Protein AF-A0AA40PC28-F1 (afdb_monomer_lite)

Sequence (54 aa):
MRFCLYVTDIKDSLGCAYNTAATVLNGLVDLKLFSKQKTGNEWIYSIADLKSWQ

pLDDT: mean 80.42, std 12.33, range [41.0, 90.44]

Radius of gyration: 11.35 Å; chains: 1; bounding box: 24×23×30 Å

Secondary structure (DSSP, 8-state):
---EEEHHHHHHHHT--HHHHHHHHHHHHHTTSEEEEEETTEEEEEEPPGGG--

Organism: NCBI:txid200454

Foldseek 3Di:
DKDKDWLVVQCVVVVHDSVVSVVVLVVCVVVVQWDWDDDPPTIIIIGRPPPVVD

InterPro domains:
  IPR036390 Winged helix DNA-binding domain superfamily [SSF46785] (6-48)

Structure (mmCIF, N/CA/C/O backbone):
data_AF-A0AA40PC28-F1
#
_entry.id   AF-A0AA40PC28-F1
#
loop_
_atom_site.group_PDB
_atom_site.id
_atom_site.type_symbol
_atom_site.label_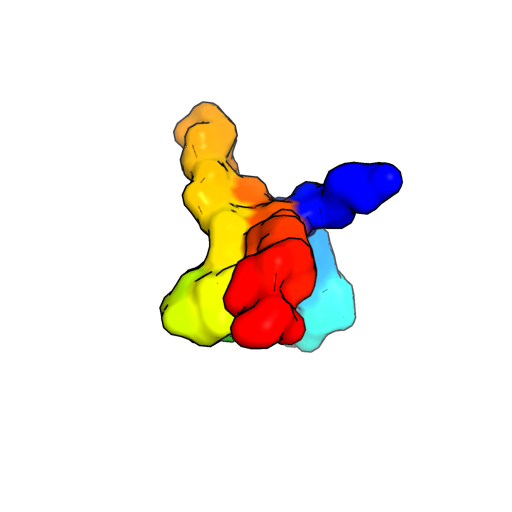atom_id
_atom_site.label_alt_id
_atom_site.label_comp_id
_atom_site.label_asym_id
_atom_site.label_entity_id
_atom_site.label_seq_id
_atom_site.pdbx_PDB_ins_code
_atom_site.Cartn_x
_atom_site.Cartn_y
_atom_site.Cartn_z
_atom_site.occupancy
_atom_site.B_iso_or_equiv
_atom_site.auth_seq_id
_atom_site.auth_comp_id
_atom_site.auth_asym_id
_atom_site.auth_atom_id
_atom_site.pdbx_PDB_model_num
ATOM 1 N N . MET A 1 1 ? 4.776 -3.796 15.628 1.00 46.28 1 MET A N 1
ATOM 2 C CA . MET A 1 1 ? 5.535 -3.756 14.359 1.00 46.28 1 MET A CA 1
ATOM 3 C C . MET A 1 1 ? 4.637 -3.114 13.315 1.00 46.28 1 MET A C 1
ATOM 5 O O . MET A 1 1 ? 3.509 -3.564 13.174 1.00 46.28 1 MET A O 1
ATOM 9 N N . ARG A 1 2 ? 5.066 -2.028 12.664 1.00 56.62 2 ARG A N 1
ATOM 10 C CA . ARG A 1 2 ? 4.293 -1.369 11.601 1.00 56.62 2 ARG A CA 1
ATOM 11 C C . ARG A 1 2 ? 4.768 -1.935 10.266 1.00 56.62 2 ARG A C 1
ATOM 13 O O . ARG A 1 2 ? 5.927 -1.741 9.918 1.00 56.62 2 ARG A O 1
ATOM 20 N N . PHE A 1 3 ? 3.903 -2.662 9.564 1.00 66.88 3 PHE A N 1
ATOM 21 C CA . PHE A 1 3 ? 4.200 -3.150 8.219 1.00 66.88 3 PHE A CA 1
ATOM 22 C C . PHE A 1 3 ? 3.963 -2.015 7.222 1.00 66.88 3 PHE A C 1
ATOM 24 O O . PHE A 1 3 ? 2.830 -1.560 7.050 1.00 66.88 3 PHE A O 1
ATOM 31 N N . CYS A 1 4 ? 5.046 -1.541 6.613 1.00 72.31 4 CYS A N 1
ATOM 32 C CA . CYS A 1 4 ? 5.031 -0.603 5.499 1.00 72.31 4 CYS A CA 1
ATOM 33 C C . CYS A 1 4 ? 5.441 -1.368 4.241 1.00 72.31 4 CYS A C 1
ATOM 35 O O . CYS A 1 4 ? 6.439 -2.082 4.265 1.00 72.31 4 CYS A O 1
ATOM 37 N N . LEU A 1 5 ? 4.672 -1.224 3.170 1.00 76.44 5 LEU A N 1
ATOM 38 C CA . LEU A 1 5 ? 4.896 -1.895 1.898 1.00 76.44 5 LEU A CA 1
ATOM 39 C C . LEU A 1 5 ? 5.090 -0.837 0.812 1.00 76.44 5 LEU A C 1
ATOM 41 O O . LEU A 1 5 ? 4.254 0.064 0.664 1.00 76.44 5 LEU A O 1
ATOM 45 N N . TYR A 1 6 ? 6.177 -0.953 0.050 1.00 81.75 6 TYR A N 1
ATOM 46 C CA . TYR A 1 6 ? 6.353 -0.188 -1.178 1.00 81.75 6 TYR A CA 1
ATOM 47 C C . TYR A 1 6 ? 5.662 -0.918 -2.331 1.00 81.75 6 TYR A C 1
ATOM 49 O O . TYR A 1 6 ? 5.617 -2.148 -2.389 1.00 81.75 6 TYR A O 1
ATOM 57 N N . VAL A 1 7 ? 5.131 -0.155 -3.289 1.00 81.81 7 VAL A N 1
ATOM 58 C CA . VAL A 1 7 ? 4.493 -0.732 -4.489 1.00 81.81 7 VAL A CA 1
ATOM 59 C C . VAL A 1 7 ? 5.478 -1.600 -5.274 1.00 81.81 7 VAL A C 1
ATOM 61 O O . VAL A 1 7 ? 5.078 -2.593 -5.874 1.00 81.81 7 VAL A O 1
ATOM 64 N N . THR A 1 8 ? 6.763 -1.246 -5.257 1.00 83.25 8 THR A N 1
ATOM 65 C CA . THR A 1 8 ? 7.845 -2.008 -5.890 1.00 83.25 8 THR A CA 1
ATOM 66 C C . THR A 1 8 ? 8.007 -3.397 -5.290 1.00 83.25 8 THR A C 1
ATOM 68 O O . THR A 1 8 ? 8.068 -4.356 -6.043 1.00 83.25 8 THR A O 1
ATOM 71 N N . ASP A 1 9 ? 7.972 -3.534 -3.967 1.00 83.31 9 ASP A N 1
ATOM 72 C CA . ASP A 1 9 ? 8.125 -4.841 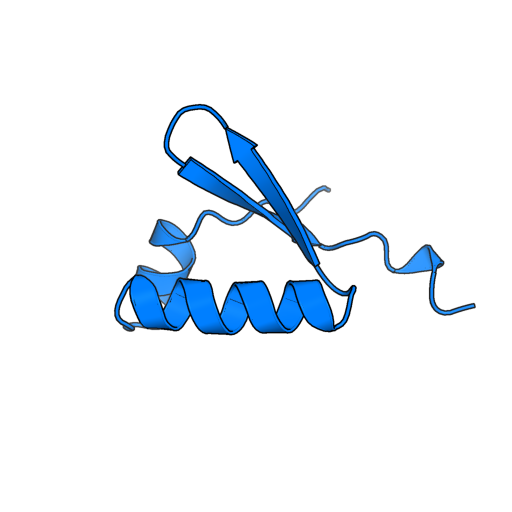-3.315 1.00 83.31 9 ASP A CA 1
ATOM 73 C C . ASP A 1 9 ? 6.926 -5.755 -3.602 1.00 83.31 9 ASP A C 1
ATOM 75 O O . ASP A 1 9 ? 7.057 -6.967 -3.786 1.00 83.31 9 ASP A O 1
ATOM 79 N N . ILE A 1 10 ? 5.734 -5.155 -3.675 1.00 80.50 10 ILE A N 1
ATOM 80 C CA . ILE A 1 10 ? 4.486 -5.865 -3.957 1.00 80.50 10 ILE A CA 1
ATOM 81 C C . ILE A 1 10 ? 4.423 -6.313 -5.414 1.00 80.50 10 ILE A C 1
ATOM 83 O O . ILE A 1 10 ? 4.013 -7.444 -5.671 1.00 80.50 10 ILE A O 1
ATOM 87 N N . LYS A 1 11 ? 4.831 -5.461 -6.366 1.00 84.25 11 LYS A N 1
ATOM 88 C CA . LYS A 1 11 ? 4.853 -5.832 -7.788 1.00 84.25 11 LYS A CA 1
ATOM 89 C C . LYS A 1 11 ? 5.776 -7.041 -8.009 1.00 84.25 11 LYS A C 1
ATOM 91 O O . LYS A 1 11 ? 5.405 -7.951 -8.742 1.00 84.25 11 LYS A O 1
ATOM 96 N N . ASP A 1 12 ? 6.922 -7.072 -7.323 1.00 83.69 12 ASP A N 1
ATOM 97 C CA . ASP A 1 12 ? 7.938 -8.110 -7.489 1.00 83.69 12 ASP A CA 1
ATOM 98 C C . ASP A 1 12 ? 7.498 -9.406 -6.791 1.00 83.69 12 ASP A C 1
ATOM 100 O O . ASP A 1 12 ? 7.610 -10.482 -7.372 1.00 83.69 12 ASP A O 1
ATOM 104 N N . SER A 1 13 ? 6.888 -9.311 -5.602 1.00 81.75 13 SER A N 1
ATOM 105 C CA . SER A 1 13 ? 6.331 -10.477 -4.892 1.00 81.75 13 SER A CA 1
ATOM 106 C C . SER A 1 13 ? 5.123 -11.100 -5.596 1.00 81.75 13 SER A C 1
ATOM 108 O O . SER A 1 13 ? 4.946 -12.314 -5.553 1.00 81.75 13 SER A O 1
ATOM 110 N N . LEU A 1 14 ? 4.272 -10.286 -6.228 1.00 79.56 14 LEU A N 1
ATOM 111 C CA . LEU A 1 14 ? 3.083 -10.758 -6.946 1.00 79.56 14 LEU A CA 1
ATOM 112 C C . LEU A 1 14 ? 3.355 -11.053 -8.429 1.00 79.56 14 LEU A C 1
ATOM 114 O O . LEU A 1 14 ? 2.453 -11.526 -9.119 1.00 79.56 14 LEU A O 1
ATOM 118 N N . GLY A 1 15 ? 4.556 -10.750 -8.934 1.00 85.06 15 GLY A N 1
ATOM 119 C CA . GLY A 1 15 ? 4.901 -10.886 -10.351 1.00 85.06 15 GLY A CA 1
ATOM 120 C C . GLY A 1 15 ? 3.992 -10.067 -11.274 1.00 85.06 15 GLY A C 1
ATOM 121 O O . GLY A 1 15 ? 3.682 -10.502 -12.383 1.00 85.06 15 GLY A O 1
ATOM 122 N N . CYS A 1 16 ? 3.509 -8.911 -10.813 1.00 86.38 16 CYS A N 1
ATOM 123 C CA . CYS A 1 16 ? 2.535 -8.094 -11.531 1.00 86.38 16 CYS A CA 1
ATOM 124 C C . CYS A 1 16 ? 3.111 -6.733 -11.943 1.00 86.38 16 CYS A C 1
ATOM 126 O O . CYS A 1 16 ? 4.133 -6.268 -11.439 1.00 86.38 16 CYS A O 1
ATOM 128 N N . ALA A 1 17 ? 2.452 -6.069 -12.895 1.00 86.81 17 ALA A N 1
ATOM 129 C CA . ALA A 1 17 ? 2.834 -4.718 -13.280 1.00 86.81 17 ALA A CA 1
ATOM 130 C C . ALA A 1 17 ? 2.616 -3.738 -12.114 1.00 86.81 17 ALA A C 1
ATOM 132 O O . ALA A 1 17 ? 1.656 -3.865 -11.351 1.00 86.81 17 ALA A O 1
ATOM 133 N N . TYR A 1 18 ? 3.460 -2.703 -12.036 1.00 86.88 18 TYR A N 1
ATOM 134 C CA . TYR A 1 18 ? 3.370 -1.646 -11.019 1.00 86.88 18 TYR A CA 1
ATOM 135 C C . TYR A 1 18 ? 1.951 -1.069 -10.898 1.00 86.88 18 TYR A C 1
ATOM 137 O O . TYR A 1 18 ? 1.423 -0.896 -9.804 1.00 86.88 18 TYR A O 1
ATOM 145 N N . ASN A 1 19 ? 1.315 -0.820 -12.041 1.00 87.06 19 ASN A N 1
ATOM 146 C CA . ASN A 1 19 ? -0.016 -0.230 -12.147 1.00 87.06 19 ASN A CA 1
ATOM 147 C C . ASN A 1 19 ? -1.067 -1.144 -11.505 1.00 87.06 19 ASN A C 1
ATOM 149 O O . ASN A 1 19 ? -1.943 -0.676 -10.787 1.00 87.06 19 ASN A O 1
ATOM 153 N N . THR A 1 20 ? -0.948 -2.454 -11.731 1.00 88.31 20 THR A N 1
ATOM 154 C CA . THR A 1 20 ? -1.836 -3.466 -11.158 1.00 88.31 20 THR A CA 1
ATOM 155 C C . THR A 1 20 ? -1.649 -3.554 -9.647 1.00 88.31 20 THR A C 1
ATOM 157 O O . THR A 1 20 ? -2.636 -3.509 -8.917 1.00 88.31 20 THR A O 1
ATOM 160 N N . ALA A 1 21 ? -0.399 -3.595 -9.168 1.00 87.69 21 ALA A N 1
ATOM 161 C CA . ALA A 1 21 ? -0.093 -3.564 -7.737 1.00 87.69 21 ALA A CA 1
ATOM 162 C C . ALA A 1 21 ? -0.675 -2.310 -7.065 1.00 87.69 21 ALA A C 1
ATOM 164 O O . ALA A 1 21 ? -1.323 -2.400 -6.023 1.00 87.69 21 ALA A O 1
ATOM 165 N N . ALA A 1 22 ? -0.507 -1.144 -7.693 1.00 88.00 22 ALA A N 1
ATOM 166 C CA . ALA A 1 22 ? -1.062 0.111 -7.208 1.00 88.00 22 ALA A CA 1
ATOM 167 C C . ALA A 1 22 ? -2.599 0.095 -7.180 1.00 88.00 22 ALA A C 1
ATOM 169 O O . ALA A 1 22 ? -3.187 0.565 -6.210 1.00 88.00 22 ALA A O 1
ATOM 170 N N . THR A 1 23 ? -3.270 -0.453 -8.198 1.00 90.44 23 THR A N 1
AT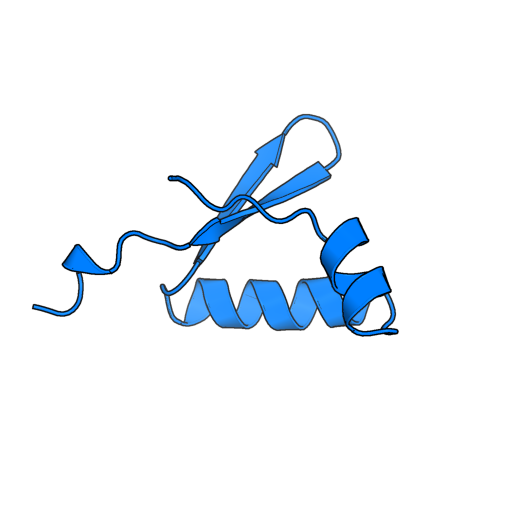OM 171 C CA . THR A 1 23 ? -4.738 -0.577 -8.211 1.00 90.44 23 THR A CA 1
ATOM 172 C C . THR A 1 23 ? -5.240 -1.480 -7.085 1.00 90.44 23 THR A C 1
ATOM 174 O O . THR A 1 23 ? -6.164 -1.094 -6.374 1.00 90.44 23 THR A O 1
ATOM 177 N N . VAL A 1 24 ? -4.607 -2.638 -6.865 1.00 87.81 24 VAL A N 1
ATOM 178 C CA . VAL A 1 24 ? -4.966 -3.553 -5.766 1.00 87.81 24 VAL A CA 1
ATOM 179 C C . VAL A 1 24 ? -4.804 -2.862 -4.411 1.00 87.81 24 VAL A C 1
ATOM 181 O O . VAL A 1 24 ? -5.711 -2.890 -3.583 1.00 87.81 24 VAL A O 1
ATOM 184 N N . LEU A 1 25 ? -3.676 -2.183 -4.203 1.00 87.44 25 LEU A N 1
ATOM 185 C CA . LEU A 1 25 ? -3.402 -1.444 -2.973 1.00 87.44 25 LEU A CA 1
ATOM 186 C C . LEU A 1 25 ? -4.373 -0.288 -2.739 1.00 87.44 25 LEU A C 1
ATOM 188 O O . LEU A 1 25 ? -4.811 -0.083 -1.612 1.00 87.44 25 LEU A O 1
ATOM 192 N N . ASN A 1 26 ? -4.740 0.451 -3.786 1.00 89.56 26 ASN A N 1
ATOM 193 C CA . ASN A 1 26 ? -5.762 1.488 -3.677 1.00 89.56 26 ASN A CA 1
ATOM 194 C C . ASN A 1 26 ? -7.124 0.889 -3.298 1.00 89.56 26 ASN A C 1
ATOM 196 O O . ASN A 1 26 ? -7.770 1.429 -2.409 1.00 89.56 26 ASN A O 1
ATOM 200 N N . GLY A 1 27 ? -7.505 -0.266 -3.851 1.00 90.25 27 GLY A N 1
ATOM 201 C CA . GLY A 1 27 ? -8.719 -0.971 -3.424 1.00 90.25 27 GLY A CA 1
ATOM 202 C C . GLY A 1 27 ? -8.691 -1.368 -1.941 1.00 90.25 27 GLY A C 1
ATOM 203 O O . GLY A 1 27 ? -9.685 -1.225 -1.236 1.00 90.25 27 GLY A O 1
ATOM 204 N N . LEU A 1 28 ? -7.536 -1.794 -1.422 1.00 87.31 28 LEU A N 1
ATOM 205 C CA . LEU A 1 28 ? -7.366 -2.080 0.010 1.00 87.31 28 LEU A CA 1
ATOM 206 C C . LEU A 1 28 ? -7.446 -0.817 0.887 1.00 87.31 28 LEU A C 1
ATOM 208 O O . LEU A 1 28 ? -7.887 -0.889 2.037 1.00 87.31 28 LEU A O 1
ATOM 212 N N . VAL A 1 29 ? -7.039 0.337 0.353 1.00 89.50 29 VAL A N 1
ATOM 213 C CA . VAL A 1 29 ? -7.227 1.641 1.005 1.00 89.50 29 VAL A CA 1
ATOM 214 C C . VAL A 1 29 ? -8.704 2.038 1.015 1.00 89.50 29 VAL A C 1
ATOM 216 O O . VAL A 1 29 ? -9.196 2.496 2.045 1.00 89.50 29 VAL A O 1
ATOM 219 N N . ASP A 1 30 ? -9.433 1.796 -0.075 1.00 89.81 30 ASP A N 1
ATOM 220 C CA . ASP A 1 30 ? -10.876 2.058 -0.159 1.00 89.81 30 ASP A CA 1
ATOM 221 C C . ASP A 1 30 ? -11.667 1.196 0.840 1.00 89.81 30 ASP A C 1
ATOM 223 O O . ASP A 1 30 ? -12.626 1.663 1.456 1.00 89.81 30 ASP A O 1
ATOM 227 N N . LEU A 1 31 ? -11.202 -0.033 1.091 1.00 87.94 31 LEU A N 1
ATOM 228 C CA . LEU A 1 31 ? -11.717 -0.923 2.140 1.00 87.94 31 LEU A CA 1
ATOM 229 C C . LEU A 1 31 ? -11.316 -0.503 3.567 1.00 87.94 31 LEU A C 1
ATOM 231 O O . LEU A 1 31 ? -11.650 -1.198 4.524 1.00 87.94 31 LEU A O 1
ATOM 235 N N . LYS A 1 32 ? -10.594 0.615 3.728 1.00 85.50 32 LYS A N 1
ATOM 236 C CA . LYS A 1 32 ? -10.063 1.126 5.006 1.00 85.50 32 LYS A CA 1
ATOM 237 C C . LYS A 1 32 ? -9.171 0.128 5.755 1.00 85.50 32 LYS A C 1
ATOM 239 O O . LYS A 1 32 ? -8.949 0.278 6.952 1.00 85.50 32 LYS A O 1
ATOM 244 N N . LEU A 1 33 ? -8.644 -0.872 5.051 1.00 84.44 33 LEU A N 1
ATOM 245 C CA . LEU A 1 33 ? -7.702 -1.859 5.583 1.00 84.44 33 LEU A CA 1
ATOM 246 C C . LEU A 1 33 ? -6.268 -1.343 5.541 1.00 84.44 33 LEU A C 1
ATOM 248 O O . LEU A 1 33 ? -5.429 -1.747 6.342 1.00 84.44 33 LEU A O 1
ATOM 252 N N . PHE A 1 34 ? -5.980 -0.459 4.589 1.00 87.38 34 PHE A N 1
ATOM 253 C CA . PHE A 1 34 ? -4.678 0.157 4.406 1.00 87.38 34 PHE A CA 1
ATOM 254 C C . PHE A 1 34 ? -4.803 1.677 4.367 1.00 87.38 34 PHE A C 1
ATOM 256 O O . PHE A 1 34 ? -5.832 2.247 4.019 1.00 87.38 34 PHE A O 1
ATOM 263 N N . SER A 1 35 ? -3.713 2.342 4.713 1.00 86.69 35 SER A N 1
ATOM 264 C CA . SER A 1 35 ? -3.492 3.761 4.498 1.00 86.69 35 SER A CA 1
ATOM 265 C C . SER A 1 35 ? -2.350 3.930 3.506 1.00 86.69 35 SER A C 1
ATOM 267 O O . SER A 1 35 ? -1.406 3.139 3.502 1.00 86.69 35 SER A O 1
ATOM 269 N N . LYS A 1 36 ? -2.428 4.965 2.670 1.00 88.62 36 LYS A N 1
ATOM 270 C CA . LYS A 1 36 ? -1.353 5.347 1.754 1.00 88.62 36 LYS A CA 1
ATOM 271 C C . LYS A 1 36 ? -0.783 6.701 2.142 1.00 88.62 36 LYS A C 1
ATOM 273 O O . LYS A 1 36 ? -1.524 7.640 2.418 1.00 88.62 36 LYS A O 1
ATOM 278 N N . GLN A 1 37 ? 0.536 6.811 2.106 1.00 88.69 37 GLN A N 1
ATOM 279 C CA . GLN A 1 37 ? 1.263 8.047 2.342 1.00 88.69 37 GLN A CA 1
ATOM 280 C C . GLN A 1 37 ? 2.296 8.236 1.238 1.00 88.69 37 GLN A C 1
ATOM 282 O O . GLN A 1 37 ? 3.043 7.316 0.907 1.00 88.69 37 GLN A O 1
ATOM 287 N N . LYS A 1 38 ? 2.356 9.441 0.671 1.00 87.06 38 LYS A N 1
ATOM 288 C CA . LYS A 1 38 ? 3.415 9.793 -0.271 1.00 87.06 38 LYS A CA 1
ATOM 289 C C . LYS A 1 38 ? 4.657 10.207 0.518 1.00 87.06 38 LYS A C 1
ATOM 291 O O . LYS A 1 38 ? 4.584 11.142 1.311 1.00 87.06 38 LYS A O 1
ATOM 296 N N . THR A 1 39 ? 5.775 9.520 0.306 1.00 86.19 39 THR A N 1
ATOM 297 C CA . THR A 1 39 ? 7.084 9.920 0.832 1.00 86.19 39 THR A CA 1
ATOM 298 C C . THR A 1 39 ? 7.995 10.240 -0.347 1.00 86.19 39 THR A C 1
ATOM 300 O O . THR A 1 39 ? 8.238 9.393 -1.203 1.00 86.19 39 THR A O 1
ATOM 303 N N . GLY A 1 40 ? 8.432 11.495 -0.468 1.00 87.25 40 GLY A N 1
ATOM 304 C CA . GLY A 1 40 ? 9.180 11.943 -1.645 1.00 87.25 40 GLY A CA 1
ATOM 305 C C . GLY A 1 40 ? 8.424 11.663 -2.952 1.00 87.25 40 GLY A C 1
ATOM 306 O O . GLY A 1 40 ? 7.366 12.249 -3.201 1.00 87.25 40 GLY A O 1
ATOM 307 N N . ASN A 1 41 ? 8.961 10.757 -3.775 1.00 85.81 41 ASN A N 1
ATOM 308 C CA . ASN A 1 41 ? 8.370 10.362 -5.056 1.00 85.81 41 ASN A CA 1
ATOM 309 C C . ASN A 1 41 ? 7.697 8.977 -5.043 1.00 85.81 41 ASN A C 1
ATOM 311 O O . ASN A 1 41 ? 7.263 8.493 -6.086 1.00 85.81 41 ASN A O 1
ATOM 315 N N . GLU A 1 42 ? 7.586 8.353 -3.873 1.00 82.62 42 GLU A N 1
ATOM 316 C CA . GLU A 1 42 ? 7.075 6.996 -3.714 1.00 82.62 42 GLU A CA 1
ATOM 317 C C . GLU A 1 42 ? 5.799 6.970 -2.871 1.00 82.62 42 GLU A C 1
ATOM 319 O O . GLU A 1 42 ? 5.578 7.801 -1.985 1.00 82.62 42 GLU A O 1
ATOM 324 N N . TRP A 1 43 ? 4.943 5.991 -3.155 1.00 86.00 43 TRP A N 1
ATOM 325 C CA . TRP A 1 43 ? 3.763 5.699 -2.352 1.00 86.00 43 TRP A CA 1
ATOM 326 C C . TRP A 1 43 ? 4.072 4.549 -1.403 1.00 86.00 43 TRP A C 1
ATOM 328 O O . TRP A 1 43 ? 4.350 3.434 -1.845 1.00 86.00 43 TRP A O 1
ATOM 338 N N . ILE A 1 44 ? 3.985 4.830 -0.107 1.00 87.62 44 ILE A N 1
ATOM 339 C CA . ILE A 1 44 ? 4.085 3.832 0.952 1.00 87.62 44 ILE A CA 1
ATOM 340 C C . ILE A 1 44 ? 2.681 3.483 1.411 1.00 87.62 44 ILE A C 1
ATOM 342 O O . ILE A 1 44 ? 1.897 4.363 1.771 1.00 87.62 44 ILE A O 1
ATOM 346 N N .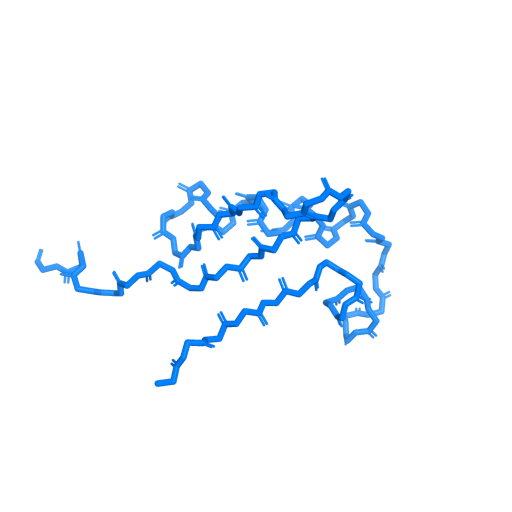 TYR A 1 45 ? 2.391 2.191 1.448 1.00 88.06 45 TYR A N 1
ATOM 347 C CA . TYR A 1 45 ? 1.153 1.659 1.993 1.00 88.06 45 TYR A CA 1
ATOM 348 C C . TYR A 1 45 ? 1.440 1.063 3.369 1.00 88.06 45 TYR A C 1
ATOM 350 O O . TYR A 1 45 ? 2.470 0.435 3.593 1.00 88.06 45 TYR A O 1
ATOM 358 N N . SER A 1 46 ? 0.557 1.284 4.331 1.00 86.75 46 SER A N 1
ATOM 359 C CA . SER A 1 46 ? 0.638 0.697 5.669 1.00 86.75 46 SER A CA 1
ATOM 360 C C . SER A 1 46 ? -0.709 0.107 6.027 1.00 86.75 46 SER A C 1
ATOM 362 O O . SER A 1 46 ? -1.730 0.679 5.661 1.00 86.75 46 SER A O 1
ATOM 364 N N . ILE A 1 47 ? -0.730 -0.994 6.772 1.00 83.81 47 ILE A N 1
ATOM 365 C CA . ILE A 1 47 ? -1.982 -1.513 7.334 1.00 83.81 47 ILE A CA 1
ATOM 366 C C . ILE A 1 47 ? -2.594 -0.420 8.222 1.00 83.81 47 ILE A C 1
ATOM 368 O O . ILE A 1 47 ? -1.909 0.145 9.080 1.00 83.81 47 ILE A O 1
ATOM 372 N N . ALA A 1 48 ? -3.858 -0.084 7.973 1.00 78.94 48 ALA A N 1
ATOM 373 C CA . ALA A 1 48 ? -4.636 0.779 8.842 1.00 78.94 48 ALA A CA 1
ATOM 374 C C . ALA A 1 48 ? -4.969 -0.019 10.105 1.00 78.94 48 ALA A C 1
ATOM 376 O O . ALA A 1 48 ? -5.325 -1.194 10.034 1.00 78.94 48 ALA A O 1
ATOM 377 N N . ASP A 1 49 ? -4.774 0.594 11.269 1.00 69.31 49 ASP A N 1
ATOM 378 C CA . ASP A 1 49 ? -4.934 -0.080 12.553 1.00 69.31 49 ASP A CA 1
ATOM 379 C C . ASP A 1 49 ? -6.339 -0.709 12.658 1.00 69.31 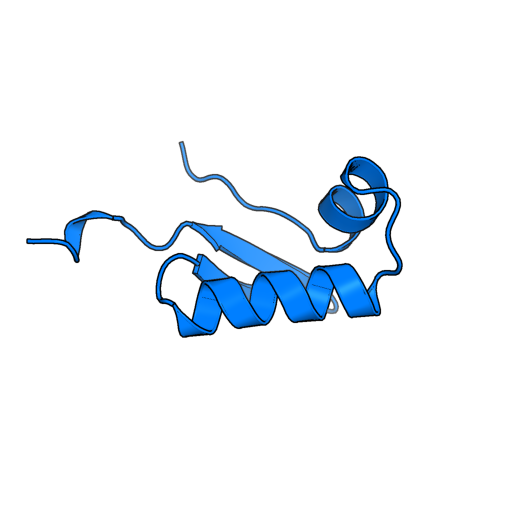49 ASP A C 1
ATOM 381 O O . ASP A 1 49 ? -7.362 -0.018 12.625 1.00 69.31 49 ASP A O 1
ATOM 385 N N . LEU A 1 50 ? -6.376 -2.042 12.767 1.00 60.31 50 LEU A N 1
ATOM 386 C CA . LEU A 1 50 ? -7.590 -2.867 12.838 1.00 60.31 50 LEU A CA 1
ATOM 387 C C . LEU A 1 50 ? -8.449 -2.591 14.090 1.00 60.31 50 LEU A C 1
ATOM 389 O O . LEU A 1 50 ? -9.490 -3.219 14.256 1.00 60.31 50 LEU A O 1
ATOM 393 N N . LYS A 1 51 ? -8.086 -1.633 14.960 1.00 55.22 51 LYS A N 1
ATOM 394 C CA . LYS A 1 51 ? -8.929 -1.204 16.095 1.00 55.22 51 LYS A CA 1
ATOM 395 C C . LYS A 1 51 ? -10.236 -0.524 15.692 1.00 55.22 51 LYS A C 1
ATOM 397 O O . LYS A 1 51 ? -11.044 -0.219 16.559 1.00 55.22 51 LYS A O 1
ATOM 402 N N . SER A 1 52 ? -10.454 -0.263 14.406 1.00 48.66 52 SER A N 1
ATOM 403 C CA . SER A 1 52 ? -11.690 0.347 13.907 1.00 48.66 52 SER A CA 1
ATOM 404 C C . SER A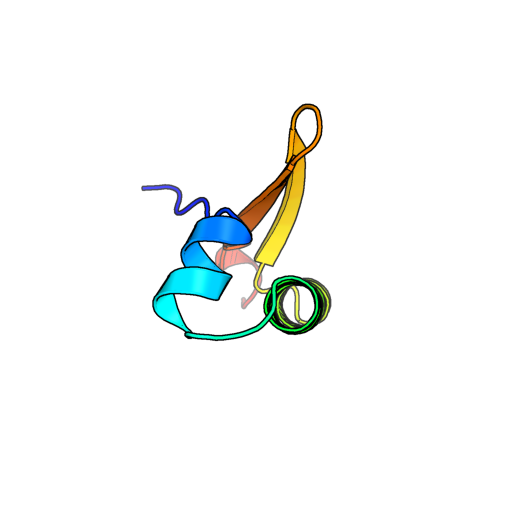 1 52 ? -12.778 -0.668 13.519 1.00 48.66 52 SER A C 1
ATOM 406 O O . SER A 1 52 ? -13.843 -0.257 13.068 1.00 48.66 52 SER A O 1
ATOM 408 N N . TRP A 1 53 ? -12.549 -1.973 13.717 1.00 52.03 53 TRP A N 1
ATOM 409 C CA . TRP A 1 53 ? -13.551 -3.039 13.542 1.00 52.03 53 TRP A CA 1
ATOM 410 C C . TRP A 1 53 ? -14.173 -3.443 14.891 1.00 52.03 53 TRP A C 1
ATOM 412 O O . TRP A 1 53 ? -14.160 -4.618 15.258 1.00 52.03 53 TRP A O 1
ATOM 422 N N . GLN A 1 54 ? -14.632 -2.450 15.657 1.00 41.00 54 GLN A N 1
ATOM 423 C CA . GLN A 1 54 ? -15.309 -2.646 16.943 1.00 41.00 54 GLN A CA 1
ATOM 424 C C . GLN A 1 54 ? -16.828 -2.679 16.769 1.00 41.00 54 GLN A C 1
ATOM 426 O O . GLN A 1 54 ? -17.329 -1.919 15.910 1.00 41.00 54 GLN A O 1
#